Protein AF-A0A8H9QYC7-F1 (afdb_monomer_lite)

pLDDT: mean 87.76, std 8.87, range [52.12, 95.0]

Foldseek 3Di:
DDKDQDPVVVCVVLVCVPPPVQVCQVVVVVVVVCVVPNAAADPDFPDWDWGDGPQWIWTKGWHWDDDPNDITIMIDTDPDTPDRDD

Structure (mmCIF, N/CA/C/O backbone):
data_AF-A0A8H9QYC7-F1
#
_entry.id   AF-A0A8H9QYC7-F1
#
loop_
_atom_site.group_PDB
_atom_site.id
_atom_site.type_symbol
_atom_site.label_atom_id
_atom_site.label_alt_id
_atom_site.label_comp_id
_atom_site.label_asym_id
_atom_site.label_entity_id
_atom_site.label_seq_id
_atom_site.pdbx_PDB_ins_code
_atom_site.Cartn_x
_atom_site.Cartn_y
_atom_site.Cartn_z
_atom_site.occupancy
_atom_site.B_iso_or_equiv
_atom_site.auth_seq_id
_atom_site.auth_comp_id
_atom_site.auth_asym_id
_atom_site.auth_atom_id
_atom_site.pdbx_PDB_model_num
ATOM 1 N N . MET A 1 1 ? -3.348 12.297 -6.235 1.00 89.00 1 MET A N 1
ATOM 2 C CA . MET A 1 1 ? -2.794 11.130 -5.498 1.00 89.00 1 MET A CA 1
ATOM 3 C C . MET A 1 1 ? -1.598 11.581 -4.686 1.00 89.00 1 MET A C 1
ATOM 5 O O . MET A 1 1 ? -0.751 12.297 -5.208 1.00 89.00 1 MET A O 1
ATOM 9 N N . ILE A 1 2 ? -1.537 11.166 -3.426 1.00 92.94 2 ILE A N 1
ATOM 10 C CA . ILE A 1 2 ? -0.451 11.460 -2.492 1.00 92.94 2 ILE A CA 1
ATOM 11 C C . ILE A 1 2 ? 0.546 10.305 -2.548 1.00 92.94 2 ILE A C 1
ATOM 13 O O . ILE A 1 2 ? 0.138 9.149 -2.466 1.00 92.94 2 ILE A O 1
ATOM 17 N N . LYS A 1 3 ? 1.836 10.623 -2.685 1.00 94.94 3 LYS A N 1
ATOM 18 C CA . LYS A 1 3 ? 2.936 9.656 -2.718 1.00 94.94 3 LYS A CA 1
ATOM 19 C C . LYS A 1 3 ? 3.682 9.646 -1.383 1.00 94.94 3 LYS A C 1
ATOM 21 O O . LYS A 1 3 ? 4.038 10.707 -0.877 1.00 94.94 3 LYS A O 1
ATOM 26 N N . PHE A 1 4 ? 4.002 8.459 -0.881 1.00 94.75 4 PHE A N 1
ATOM 27 C CA . PHE A 1 4 ? 4.872 8.240 0.271 1.00 94.75 4 PHE A CA 1
ATOM 28 C C . PHE A 1 4 ? 6.033 7.331 -0.130 1.00 94.75 4 PHE A C 1
ATOM 30 O O . PHE A 1 4 ? 5.821 6.206 -0.572 1.00 94.75 4 PHE A O 1
ATOM 37 N N . GLU A 1 5 ? 7.265 7.806 0.034 1.00 91.31 5 GLU A N 1
ATOM 38 C CA . GLU A 1 5 ? 8.478 7.046 -0.324 1.00 91.31 5 GLU A CA 1
ATOM 39 C C . GLU A 1 5 ? 8.936 6.112 0.804 1.00 91.31 5 GLU A C 1
ATOM 41 O O . GLU A 1 5 ? 9.826 5.287 0.624 1.00 91.31 5 GLU A O 1
ATOM 46 N N . CYS A 1 6 ? 8.321 6.216 1.985 1.00 88.88 6 CYS A N 1
ATOM 47 C CA . CYS A 1 6 ? 8.589 5.318 3.093 1.00 88.88 6 CYS A CA 1
ATOM 48 C C . CYS A 1 6 ? 7.320 4.976 3.882 1.00 88.88 6 CYS A C 1
ATOM 50 O O . CYS A 1 6 ? 6.373 5.762 3.984 1.00 88.88 6 CYS A O 1
ATOM 52 N N . LYS A 1 7 ? 7.334 3.797 4.514 1.00 91.56 7 LYS A N 1
ATOM 53 C CA . LYS A 1 7 ? 6.211 3.293 5.317 1.00 91.56 7 LYS A CA 1
ATOM 54 C C . LYS A 1 7 ? 5.877 4.176 6.524 1.00 91.56 7 LYS A C 1
ATOM 56 O O . LYS A 1 7 ? 4.732 4.222 6.956 1.00 91.56 7 LYS A O 1
ATOM 61 N N . ASN A 1 8 ? 6.865 4.880 7.079 1.00 91.88 8 ASN A N 1
ATOM 62 C CA . ASN A 1 8 ? 6.666 5.697 8.276 1.00 91.88 8 ASN A CA 1
ATOM 63 C C . ASN A 1 8 ? 5.811 6.935 7.986 1.00 91.88 8 ASN A C 1
ATOM 65 O O . ASN A 1 8 ? 4.991 7.309 8.822 1.00 91.88 8 ASN A O 1
ATOM 69 N N . ASP A 1 9 ? 5.974 7.549 6.815 1.00 93.56 9 ASP A N 1
ATOM 70 C CA . ASP A 1 9 ? 5.177 8.716 6.428 1.00 93.56 9 ASP A CA 1
ATOM 71 C C . ASP A 1 9 ? 3.739 8.316 6.103 1.00 93.56 9 ASP A C 1
ATOM 73 O O . ASP A 1 9 ? 2.804 8.995 6.525 1.00 93.56 9 ASP A O 1
ATOM 77 N N . LEU A 1 10 ? 3.561 7.151 5.474 1.00 93.56 10 LEU A N 1
ATOM 78 C CA . LEU A 1 10 ? 2.253 6.536 5.272 1.00 93.56 10 LEU A CA 1
ATOM 79 C C . LEU A 1 10 ? 1.522 6.295 6.606 1.00 93.56 10 LEU A C 1
ATOM 81 O O . LEU A 1 10 ? 0.384 6.720 6.788 1.00 93.56 10 LEU A O 1
ATOM 85 N N . ILE A 1 11 ? 2.191 5.650 7.567 1.00 93.75 11 ILE A N 1
ATOM 86 C CA . ILE A 1 11 ? 1.638 5.358 8.900 1.00 93.75 11 ILE A CA 1
ATOM 87 C C . ILE A 1 11 ? 1.219 6.643 9.627 1.00 93.75 11 ILE A C 1
ATOM 89 O O . ILE A 1 11 ? 0.163 6.680 10.263 1.0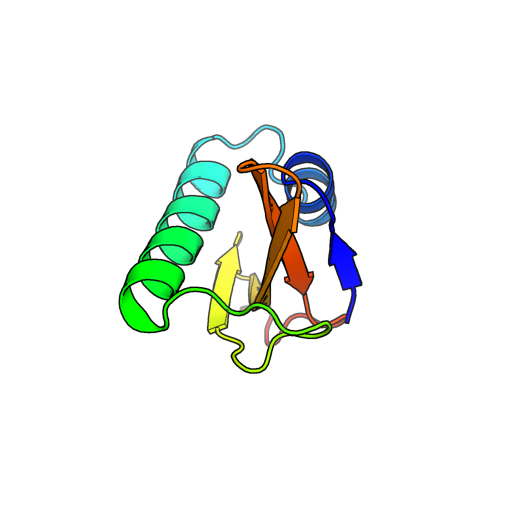0 93.75 11 ILE A O 1
ATOM 93 N N . LYS A 1 12 ? 2.042 7.698 9.544 1.00 92.94 12 LYS A N 1
ATOM 94 C CA . LYS A 1 12 ? 1.725 9.010 10.127 1.00 92.94 12 LYS A CA 1
ATOM 95 C C . LYS A 1 12 ? 0.513 9.642 9.452 1.00 92.94 12 LYS A C 1
ATOM 97 O O . LYS A 1 12 ? -0.351 10.158 10.153 1.00 92.94 12 LYS A O 1
ATOM 102 N N . TYR A 1 13 ? 0.433 9.581 8.124 1.00 91.25 13 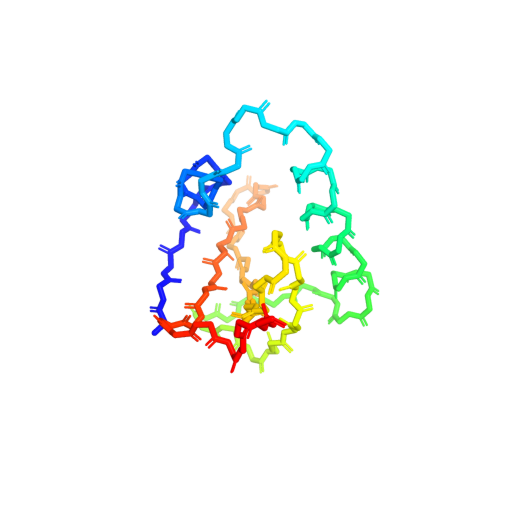TYR A N 1
ATOM 103 C CA . TYR A 1 13 ? -0.694 10.122 7.366 1.00 91.25 13 TYR A CA 1
ATOM 104 C C . TYR A 1 13 ? -2.021 9.451 7.747 1.00 91.25 13 TYR A C 1
ATOM 106 O O . TYR A 1 13 ? -3.020 10.129 7.969 1.00 91.25 13 TYR A O 1
ATOM 114 N N . LEU A 1 14 ? -2.011 8.127 7.909 1.00 90.44 14 LEU A N 1
ATOM 115 C CA . LEU A 1 14 ? -3.178 7.341 8.324 1.00 90.44 14 LEU A CA 1
ATOM 116 C C . LEU A 1 14 ? -3.487 7.461 9.827 1.00 90.44 14 LEU A C 1
ATOM 118 O O . LEU A 1 14 ? -4.504 6.948 10.295 1.00 90.44 14 LEU A O 1
ATOM 122 N N . ASN A 1 15 ? -2.625 8.141 10.590 1.00 91.69 15 ASN A N 1
ATOM 123 C CA . ASN A 1 15 ? -2.734 8.308 12.036 1.00 91.69 15 ASN A CA 1
ATOM 124 C C . ASN A 1 15 ? -2.812 6.960 12.790 1.00 91.69 15 ASN A C 1
ATOM 126 O O . ASN A 1 15 ? -3.627 6.808 13.700 1.00 91.69 15 ASN A O 1
ATOM 130 N N . ILE A 1 16 ? -2.008 5.965 12.388 1.00 91.25 16 ILE A N 1
ATOM 131 C CA . ILE A 1 16 ? -1.976 4.603 12.981 1.00 91.25 16 ILE A CA 1
ATOM 132 C C . ILE A 1 16 ? -0.642 4.279 13.675 1.00 91.25 16 ILE A C 1
ATOM 134 O O . ILE A 1 16 ? -0.305 3.130 13.945 1.00 91.25 16 ILE A O 1
ATOM 138 N N . ASN A 1 17 ? 0.166 5.296 13.968 1.00 91.31 17 ASN A N 1
ATOM 139 C CA . ASN A 1 17 ? 1.517 5.164 14.519 1.00 91.31 17 ASN A CA 1
ATOM 140 C C . ASN A 1 17 ? 1.597 4.448 15.876 1.00 91.31 17 ASN A C 1
ATOM 142 O O . ASN A 1 17 ? 2.636 3.855 16.156 1.00 91.31 17 ASN A O 1
ATOM 146 N N . GLU A 1 18 ? 0.540 4.462 16.686 1.00 90.31 18 GLU A N 1
ATOM 147 C CA . GLU A 1 18 ? 0.505 3.796 18.001 1.00 90.31 18 GLU A CA 1
ATOM 148 C C . GLU A 1 18 ? -0.311 2.495 18.009 1.00 90.31 18 GLU A C 1
ATOM 150 O O . GLU A 1 18 ? -0.323 1.789 19.014 1.00 90.31 18 GLU A O 1
ATOM 155 N N . ASN A 1 19 ? -0.974 2.149 16.901 1.00 91.25 19 ASN A N 1
ATOM 156 C CA . ASN A 1 19 ? -1.832 0.973 16.817 1.00 91.25 19 ASN A CA 1
ATOM 157 C C . ASN A 1 19 ? -1.168 -0.120 15.965 1.00 91.25 19 ASN A C 1
ATOM 159 O O . ASN A 1 19 ? -1.217 -0.098 14.736 1.00 91.25 19 ASN A O 1
ATOM 163 N N . GLU A 1 20 ? -0.526 -1.080 16.630 1.00 92.19 20 GLU A N 1
ATOM 164 C CA . GLU A 1 20 ? 0.146 -2.203 15.960 1.00 92.19 20 GLU A CA 1
ATOM 165 C C . GLU A 1 20 ? -0.824 -3.109 15.190 1.00 92.19 20 GLU A C 1
ATOM 167 O O . GLU A 1 20 ? -0.458 -3.643 14.147 1.00 92.19 20 GLU A O 1
ATOM 172 N N . GLU A 1 21 ? -2.068 -3.254 15.650 1.00 91.12 21 GLU A N 1
ATOM 173 C CA . GLU A 1 21 ? -3.081 -4.045 14.947 1.00 91.12 21 GLU A CA 1
ATOM 174 C C . GLU A 1 21 ? -3.418 -3.414 13.589 1.00 91.12 21 GLU A C 1
ATOM 176 O O . GLU A 1 21 ? -3.373 -4.091 12.565 1.00 91.12 21 GLU A O 1
ATOM 181 N N . GLU A 1 22 ? -3.637 -2.099 13.553 1.00 90.44 22 GLU A N 1
ATOM 182 C CA . GLU A 1 22 ? -3.903 -1.361 12.310 1.00 90.44 22 GLU A CA 1
ATOM 183 C C . GLU A 1 22 ? -2.718 -1.399 11.341 1.00 90.44 22 GLU A C 1
ATOM 185 O O . GLU A 1 22 ? -2.913 -1.549 10.134 1.00 90.44 22 GLU A O 1
ATOM 190 N N . LYS A 1 23 ? -1.483 -1.304 11.851 1.00 93.50 23 LYS A N 1
ATOM 191 C CA . LYS A 1 23 ? -0.283 -1.466 11.017 1.00 93.50 23 LYS A CA 1
ATOM 192 C C . LYS A 1 23 ? -0.224 -2.862 10.409 1.00 93.50 23 LYS A C 1
ATOM 194 O O . LYS A 1 23 ? 0.038 -2.990 9.216 1.00 93.50 23 LYS A O 1
ATOM 199 N N . ASN A 1 24 ? -0.471 -3.896 11.211 1.00 92.25 24 ASN A N 1
ATOM 200 C CA . ASN A 1 24 ? -0.450 -5.277 10.741 1.00 92.25 24 ASN A CA 1
ATOM 201 C C . ASN A 1 24 ? -1.524 -5.520 9.679 1.00 92.25 24 ASN A C 1
ATOM 203 O O . ASN A 1 24 ? -1.224 -6.126 8.655 1.00 92.25 24 ASN A O 1
ATOM 207 N N . ILE A 1 25 ? -2.736 -4.992 9.875 1.00 90.94 25 ILE A N 1
ATOM 208 C CA . ILE A 1 25 ? -3.816 -5.058 8.883 1.00 90.94 25 ILE A CA 1
ATOM 209 C C . ILE A 1 25 ? -3.387 -4.380 7.577 1.00 90.94 25 ILE A C 1
ATOM 211 O O . ILE A 1 25 ? -3.462 -5.003 6.519 1.00 90.94 25 ILE A O 1
ATOM 215 N N . LEU A 1 26 ? -2.870 -3.147 7.647 1.00 92.62 26 LEU A N 1
ATOM 216 C CA . LEU A 1 26 ? -2.409 -2.397 6.476 1.00 92.62 26 LEU A CA 1
ATOM 217 C C . LEU A 1 26 ? -1.358 -3.177 5.676 1.00 92.62 26 LEU A C 1
ATOM 219 O O . LEU A 1 26 ? -1.506 -3.360 4.469 1.00 92.62 26 LEU A O 1
ATOM 223 N N . PHE A 1 27 ? -0.295 -3.647 6.334 1.00 92.56 27 PHE A N 1
ATOM 224 C CA . PHE A 1 27 ? 0.789 -4.332 5.629 1.00 92.56 27 PHE A CA 1
ATOM 225 C C . PHE A 1 27 ? 0.413 -5.746 5.184 1.00 92.56 27 PHE A C 1
ATOM 227 O O . PHE A 1 27 ? 0.924 -6.198 4.163 1.00 92.56 27 PHE A O 1
ATOM 234 N N . SER A 1 28 ? -0.506 -6.420 5.881 1.00 92.56 28 SER A N 1
ATOM 235 C CA . SER A 1 28 ? -1.047 -7.705 5.430 1.00 92.56 28 SER A CA 1
ATOM 236 C C . SER A 1 28 ? -1.851 -7.550 4.141 1.00 92.56 28 SER A C 1
ATOM 238 O O . SER A 1 28 ? -1.664 -8.336 3.219 1.00 92.56 28 SER A O 1
ATOM 240 N N . GLN A 1 29 ? -2.709 -6.528 4.052 1.00 90.94 29 GLN A N 1
ATOM 241 C CA . GLN A 1 29 ? -3.484 -6.256 2.837 1.00 90.94 29 GLN A CA 1
ATOM 242 C C . GLN A 1 29 ? -2.581 -5.811 1.683 1.00 90.94 29 GLN A C 1
ATOM 244 O O . GLN A 1 29 ? -2.752 -6.263 0.557 1.00 90.94 29 GLN A O 1
ATOM 249 N N . ILE A 1 30 ? -1.570 -4.981 1.962 1.00 91.69 30 ILE A N 1
ATOM 250 C CA . ILE A 1 30 ? -0.539 -4.623 0.977 1.00 91.69 30 ILE A CA 1
ATOM 251 C C . ILE A 1 30 ? 0.152 -5.883 0.441 1.00 91.69 30 ILE A C 1
ATOM 253 O O . ILE A 1 30 ? 0.275 -6.027 -0.770 1.00 91.69 30 ILE A O 1
ATOM 257 N N . GLN A 1 31 ? 0.572 -6.805 1.315 1.00 92.00 31 GLN A N 1
ATOM 258 C CA . GLN A 1 31 ? 1.246 -8.035 0.894 1.00 92.00 31 GLN A CA 1
ATOM 259 C C . GLN A 1 31 ? 0.345 -8.926 0.035 1.00 9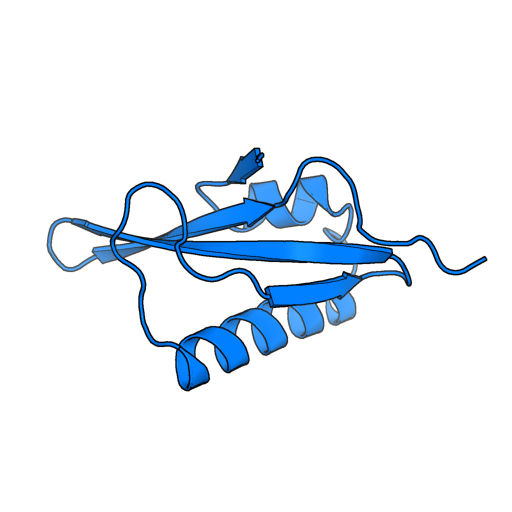2.00 31 GLN A C 1
ATOM 261 O O . GLN A 1 31 ? 0.782 -9.396 -1.010 1.00 92.00 31 GLN A O 1
ATOM 266 N N . GLU A 1 32 ? -0.919 -9.101 0.421 1.00 91.94 32 GLU A N 1
ATOM 267 C CA . GLU A 1 32 ? -1.891 -9.864 -0.368 1.00 91.94 32 GLU A CA 1
ATOM 268 C C . GLU A 1 32 ? -2.034 -9.300 -1.790 1.00 91.94 32 GLU A C 1
ATOM 270 O O . GLU A 1 32 ? -2.071 -10.045 -2.767 1.00 91.94 32 GLU A O 1
ATOM 275 N N . GLN A 1 33 ? -2.042 -7.975 -1.934 1.00 87.88 33 GLN A N 1
ATOM 276 C CA . GLN A 1 33 ? -2.158 -7.329 -3.242 1.00 87.88 33 GLN A CA 1
ATOM 277 C C . GLN A 1 33 ? -0.898 -7.471 -4.092 1.00 87.88 33 GLN A C 1
ATOM 279 O O . GLN A 1 33 ? -1.007 -7.574 -5.315 1.00 87.88 33 GLN A O 1
ATOM 284 N N . ILE A 1 34 ? 0.278 -7.524 -3.464 1.00 89.25 34 ILE A N 1
ATOM 285 C CA . ILE A 1 34 ? 1.543 -7.845 -4.137 1.00 89.25 34 ILE A CA 1
ATOM 286 C C . ILE A 1 34 ? 1.522 -9.288 -4.635 1.00 89.25 34 ILE A C 1
ATOM 288 O O . ILE A 1 34 ? 1.918 -9.550 -5.768 1.00 89.25 34 ILE A O 1
ATOM 292 N N . ASP A 1 35 ? 1.033 -10.217 -3.818 1.00 90.75 35 ASP A N 1
ATOM 293 C CA . ASP A 1 35 ? 0.968 -11.632 -4.182 1.00 90.75 35 ASP A CA 1
ATOM 294 C C . ASP A 1 35 ? -0.029 -11.877 -5.331 1.00 90.75 35 ASP A C 1
ATOM 296 O O . ASP A 1 35 ? 0.197 -12.746 -6.175 1.00 90.75 35 ASP A O 1
ATOM 300 N N . LEU A 1 36 ? -1.109 -11.088 -5.399 1.00 89.62 36 LEU A N 1
ATOM 301 C CA . LEU A 1 36 ? -2.134 -11.174 -6.444 1.00 89.62 36 LEU A CA 1
ATOM 302 C C . LEU A 1 36 ? -1.740 -10.479 -7.756 1.00 89.62 36 LEU A C 1
ATOM 304 O O . LEU A 1 36 ? -1.958 -11.041 -8.830 1.00 89.62 36 LEU A O 1
ATOM 308 N N . ASN A 1 37 ? -1.200 -9.260 -7.684 1.00 87.44 37 ASN A N 1
ATOM 309 C CA . ASN A 1 37 ? -0.973 -8.406 -8.859 1.00 87.44 37 ASN A CA 1
ATOM 310 C C . ASN A 1 37 ? 0.503 -8.316 -9.279 1.00 87.44 37 ASN A C 1
ATOM 312 O O . ASN A 1 37 ? 0.805 -7.844 -10.375 1.00 87.44 37 ASN A O 1
ATOM 316 N N . GLY A 1 38 ? 1.427 -8.780 -8.437 1.00 89.06 38 GLY A N 1
ATOM 317 C CA . GLY A 1 38 ? 2.864 -8.654 -8.648 1.00 89.06 38 GLY A CA 1
ATOM 318 C C . GLY A 1 38 ? 3.408 -7.254 -8.343 1.00 89.06 38 GLY A C 1
ATOM 319 O O . GLY A 1 38 ? 2.761 -6.418 -7.714 1.00 89.06 38 GLY A O 1
ATOM 320 N N . LEU A 1 39 ? 4.647 -7.014 -8.780 1.00 91.00 39 LEU A N 1
ATOM 321 C CA . LEU A 1 39 ? 5.350 -5.743 -8.593 1.00 91.00 39 LEU A CA 1
ATOM 322 C C . LEU A 1 39 ? 5.086 -4.797 -9.772 1.00 91.00 39 LEU A C 1
ATOM 324 O O . LEU A 1 39 ? 5.286 -5.170 -10.928 1.00 91.00 39 LEU A O 1
ATOM 328 N N . ASP A 1 40 ? 4.714 -3.554 -9.471 1.00 91.94 40 ASP A N 1
ATOM 329 C CA . ASP A 1 40 ? 4.510 -2.487 -10.455 1.00 91.94 40 ASP A CA 1
ATOM 330 C C . ASP A 1 40 ? 5.709 -1.520 -10.475 1.00 91.94 40 ASP A C 1
ATOM 332 O O . ASP A 1 40 ? 5.942 -0.791 -9.516 1.00 91.94 40 ASP A O 1
ATOM 336 N N . PHE A 1 41 ? 6.480 -1.490 -11.564 1.00 92.19 41 PHE A N 1
ATOM 337 C CA . PHE A 1 41 ? 7.667 -0.627 -11.709 1.00 92.19 41 PHE A CA 1
ATOM 338 C C . PHE A 1 41 ? 7.392 0.702 -12.432 1.00 92.19 41 PHE A C 1
ATOM 340 O O . PHE A 1 41 ? 8.323 1.375 -12.882 1.00 92.19 41 PHE A O 1
ATOM 347 N N . THR A 1 42 ? 6.126 1.078 -12.602 1.00 93.25 42 THR A N 1
ATOM 348 C CA . THR A 1 42 ? 5.761 2.358 -13.219 1.00 93.25 42 THR A CA 1
ATOM 349 C C . THR A 1 42 ? 5.962 3.551 -12.282 1.00 93.25 42 THR A C 1
ATOM 351 O O . THR A 1 42 ? 6.145 3.419 -11.071 1.00 93.25 42 THR A O 1
ATOM 354 N N . GLU A 1 43 ? 5.939 4.764 -12.844 1.00 90.44 43 GLU A N 1
ATOM 355 C CA . GLU A 1 43 ? 6.054 5.993 -12.049 1.00 90.44 43 GLU A CA 1
ATOM 356 C C . GLU A 1 43 ? 4.812 6.266 -11.189 1.00 90.44 43 GLU A C 1
ATOM 358 O O . GLU A 1 43 ? 4.943 6.855 -10.119 1.00 90.44 43 GLU A O 1
ATOM 363 N N . ILE A 1 44 ? 3.630 5.839 -11.647 1.00 91.69 44 ILE A N 1
ATOM 364 C CA . ILE A 1 44 ? 2.321 5.996 -10.998 1.00 91.69 44 ILE A CA 1
ATOM 365 C C . ILE A 1 44 ? 1.606 4.647 -11.114 1.00 91.69 44 ILE A C 1
ATOM 367 O O . ILE A 1 44 ? 1.565 4.123 -12.225 1.00 91.69 44 ILE A O 1
ATOM 371 N N . PRO A 1 45 ? 1.021 4.111 -10.029 1.00 93.25 45 PRO A N 1
ATOM 372 C CA . PRO A 1 45 ? 0.494 2.752 -10.012 1.00 93.25 45 PRO A CA 1
ATOM 373 C C . PRO A 1 45 ? -0.613 2.556 -11.050 1.00 93.25 45 PRO 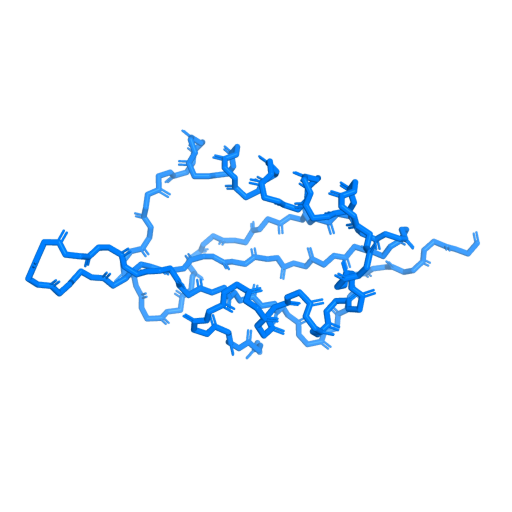A C 1
ATOM 375 O O . PRO A 1 45 ? -1.544 3.359 -11.141 1.00 93.25 45 PRO A O 1
ATOM 378 N N . ILE A 1 46 ? -0.527 1.457 -11.799 1.00 89.38 46 ILE A N 1
ATOM 379 C CA . ILE A 1 46 ? -1.553 1.043 -12.766 1.00 89.38 46 ILE A CA 1
ATOM 380 C C . ILE A 1 46 ? -2.754 0.429 -12.036 1.00 89.38 46 ILE A C 1
ATOM 382 O O . ILE A 1 46 ? -3.898 0.571 -12.474 1.00 89.38 46 ILE A O 1
ATOM 386 N N . HIS A 1 47 ? -2.490 -0.251 -10.919 1.00 88.25 47 HIS A N 1
ATOM 387 C CA . HIS A 1 47 ? -3.497 -0.939 -10.124 1.00 88.25 47 HIS A CA 1
ATOM 388 C C . HIS A 1 47 ? -3.696 -0.253 -8.779 1.00 88.25 47 HIS A C 1
ATOM 390 O O . HIS A 1 47 ? -2.743 0.002 -8.040 1.00 88.25 47 HIS A O 1
ATOM 396 N N . LEU A 1 48 ? -4.966 0.009 -8.475 1.00 91.19 48 LEU A N 1
ATOM 397 C CA . LEU A 1 48 ? -5.406 0.462 -7.167 1.00 91.19 48 LEU A CA 1
ATOM 398 C C . LEU A 1 48 ? -6.211 -0.641 -6.483 1.00 91.19 48 LEU A C 1
ATOM 400 O O . LEU A 1 48 ? -6.897 -1.421 -7.145 1.00 91.19 48 LEU A O 1
ATOM 404 N N . PHE A 1 49 ? -6.143 -0.673 -5.161 1.00 91.06 49 PHE A N 1
ATOM 405 C CA . PHE A 1 49 ? -6.900 -1.581 -4.314 1.00 91.06 49 PHE A CA 1
ATOM 406 C C . PHE A 1 49 ? -7.456 -0.843 -3.101 1.00 91.06 49 PHE A C 1
ATOM 408 O O . PHE A 1 49 ? -6.889 0.147 -2.640 1.00 91.06 49 PHE A O 1
ATOM 415 N N . GLU A 1 50 ? -8.580 -1.322 -2.583 1.00 90.62 50 GLU A N 1
ATOM 416 C CA . GLU A 1 50 ? -9.236 -0.717 -1.430 1.00 90.62 50 GLU A CA 1
ATOM 417 C C . GLU A 1 50 ? -8.657 -1.287 -0.129 1.00 90.62 50 GLU A C 1
ATOM 419 O O . GLU A 1 50 ? -8.540 -2.501 0.027 1.00 90.62 50 GLU A O 1
ATOM 424 N N . ILE A 1 51 ? -8.324 -0.409 0.819 1.00 88.19 51 ILE A N 1
ATOM 425 C CA . ILE A 1 51 ? -7.946 -0.777 2.189 1.00 88.19 51 ILE A CA 1
ATOM 426 C C . ILE A 1 51 ? -8.877 -0.059 3.161 1.00 88.19 51 ILE A C 1
ATOM 428 O O . ILE A 1 51 ? -9.101 1.149 3.047 1.00 88.19 51 ILE A O 1
ATOM 432 N N . GLU A 1 52 ? -9.397 -0.797 4.138 1.00 87.62 52 GLU A N 1
ATOM 433 C CA . GLU A 1 52 ? -10.154 -0.242 5.257 1.00 87.62 52 GLU A CA 1
ATOM 434 C C . GLU A 1 52 ? -9.255 -0.038 6.479 1.00 87.62 52 GLU A C 1
ATOM 436 O O . GLU A 1 52 ? -8.633 -0.976 6.978 1.00 87.62 52 GLU A O 1
ATOM 441 N N . ILE A 1 53 ? -9.229 1.188 7.003 1.00 85.06 53 ILE A N 1
ATOM 442 C CA . ILE A 1 53 ? -8.551 1.530 8.256 1.00 85.06 53 ILE A CA 1
ATOM 443 C C . ILE A 1 53 ? -9.485 2.415 9.067 1.00 85.06 53 ILE A C 1
ATOM 445 O O . ILE A 1 53 ? -9.930 3.455 8.585 1.00 85.06 53 ILE A O 1
ATOM 449 N N . LYS A 1 54 ? -9.786 2.026 10.312 1.00 82.19 54 LYS A N 1
ATOM 450 C CA . LYS A 1 54 ? -10.691 2.776 11.208 1.00 82.19 54 LYS A CA 1
ATOM 451 C C . LYS A 1 54 ? -12.083 3.039 10.607 1.00 82.19 54 LYS A C 1
ATOM 453 O O . LYS A 1 54 ? -12.658 4.103 10.836 1.00 82.19 54 LYS A O 1
ATOM 458 N N . GLY A 1 55 ? -12.617 2.112 9.807 1.00 83.50 55 GLY A N 1
ATOM 459 C CA . GLY A 1 55 ? -13.900 2.303 9.114 1.00 83.50 55 GLY A CA 1
ATOM 460 C C . GLY A 1 55 ? -13.861 3.348 7.989 1.00 83.50 55 GLY A C 1
ATOM 461 O O . GLY A 1 55 ? -14.907 3.844 7.558 1.00 83.50 55 GLY A O 1
ATOM 462 N N . ILE A 1 56 ? -12.660 3.724 7.538 1.00 85.62 56 ILE A N 1
ATOM 463 C CA . ILE A 1 56 ? -12.425 4.613 6.402 1.00 85.62 56 ILE A CA 1
ATOM 464 C C . ILE A 1 56 ? -11.794 3.789 5.282 1.00 85.62 56 ILE A C 1
ATOM 466 O O . ILE A 1 56 ? -10.756 3.158 5.483 1.00 85.62 56 ILE A O 1
ATOM 470 N N . TYR A 1 57 ? -12.413 3.822 4.104 1.00 88.69 57 TYR A N 1
ATOM 471 C CA . TYR A 1 57 ? -11.885 3.169 2.907 1.00 88.69 57 TYR A CA 1
ATOM 472 C C . TYR A 1 57 ? -10.968 4.110 2.132 1.00 88.69 57 TYR A C 1
ATOM 474 O O . TYR A 1 57 ? -11.333 5.256 1.857 1.00 88.69 57 TYR A O 1
ATOM 482 N N . PHE A 1 58 ? -9.810 3.607 1.729 1.00 89.44 58 PHE A N 1
ATOM 483 C CA . PHE A 1 58 ? -8.814 4.320 0.937 1.00 89.44 58 PHE A CA 1
ATOM 484 C C . PHE A 1 58 ? -8.493 3.530 -0.331 1.00 89.44 58 PHE A C 1
ATOM 486 O O . PHE A 1 58 ? -8.328 2.314 -0.262 1.00 89.44 58 PHE A O 1
ATOM 493 N N . ASN A 1 59 ? -8.336 4.225 -1.458 1.00 91.88 59 ASN A N 1
ATOM 494 C CA . ASN A 1 59 ? -7.740 3.648 -2.661 1.00 91.88 59 ASN A CA 1
ATOM 495 C C . ASN A 1 59 ? -6.221 3.747 -2.559 1.00 91.88 59 ASN A C 1
ATOM 497 O O . ASN A 1 59 ? -5.662 4.848 -2.541 1.00 91.88 59 ASN A O 1
ATOM 501 N N . PHE A 1 60 ? -5.580 2.589 -2.489 1.00 93.38 60 PHE A N 1
ATOM 502 C CA . PHE A 1 60 ? -4.145 2.414 -2.379 1.00 93.38 60 PHE A CA 1
ATOM 503 C C . PHE A 1 60 ? -3.537 1.952 -3.692 1.00 93.38 60 PHE A C 1
ATOM 505 O O . PHE A 1 60 ? -4.109 1.125 -4.386 1.00 93.38 60 PHE A O 1
ATOM 512 N N . GLY A 1 61 ? -2.339 2.436 -3.993 1.00 93.88 61 GLY A N 1
ATOM 513 C CA . GLY A 1 61 ? -1.493 1.905 -5.053 1.00 93.88 61 GLY A CA 1
ATOM 514 C C . GLY A 1 61 ? -0.063 1.723 -4.565 1.00 93.88 61 GLY A C 1
ATOM 515 O O . GLY A 1 61 ? 0.369 2.358 -3.598 1.00 93.88 61 GLY A O 1
ATOM 516 N N . LEU A 1 62 ? 0.683 0.853 -5.236 1.00 94.06 62 LEU A N 1
ATOM 517 C CA . LEU A 1 62 ? 2.077 0.555 -4.919 1.00 94.06 62 LEU A CA 1
ATOM 518 C C . LEU A 1 62 ? 2.898 0.670 -6.194 1.00 94.06 62 LEU A C 1
ATOM 520 O O . LEU A 1 62 ? 2.496 0.135 -7.221 1.00 94.06 62 LEU A O 1
ATOM 524 N N . THR A 1 63 ? 4.047 1.336 -6.120 1.00 94.44 63 THR A N 1
ATOM 525 C CA . THR A 1 63 ? 5.057 1.250 -7.180 1.00 94.44 63 THR A CA 1
ATOM 526 C C . THR A 1 63 ? 6.426 0.963 -6.603 1.00 94.44 63 THR A C 1
ATOM 528 O O . THR A 1 63 ? 6.740 1.353 -5.481 1.00 94.44 63 THR A O 1
ATOM 531 N N . TYR A 1 64 ? 7.268 0.303 -7.381 1.00 91.88 64 TYR A N 1
ATOM 532 C CA . TYR A 1 64 ? 8.569 -0.178 -6.960 1.00 91.88 64 TYR A CA 1
ATOM 533 C C . TYR A 1 64 ? 9.674 0.513 -7.736 1.00 91.88 64 TYR A C 1
ATOM 535 O O . TYR A 1 64 ? 9.575 0.739 -8.942 1.00 91.88 64 TYR A O 1
ATOM 543 N N . LYS A 1 65 ? 10.764 0.817 -7.038 1.00 89.19 65 LYS A N 1
ATOM 544 C CA . LYS A 1 65 ? 12.020 1.238 -7.651 1.00 89.19 65 LYS A CA 1
ATOM 545 C C . LYS A 1 65 ? 13.098 0.233 -7.293 1.00 89.19 65 LYS A C 1
ATOM 547 O O . LYS A 1 65 ? 13.171 -0.217 -6.156 1.00 89.19 65 LYS A O 1
ATOM 552 N N . SER A 1 66 ? 13.921 -0.116 -8.271 1.00 84.25 66 SER A N 1
ATOM 553 C CA . SER A 1 66 ? 15.078 -0.982 -8.072 1.00 84.25 66 SER A CA 1
ATOM 554 C C . SER A 1 66 ? 16.343 -0.159 -8.282 1.00 84.25 66 SER A C 1
ATOM 556 O O . SER A 1 66 ? 16.552 0.360 -9.378 1.00 84.25 66 SER A O 1
ATOM 558 N N . TYR A 1 67 ? 17.188 -0.071 -7.258 1.00 78.31 67 TYR A N 1
ATOM 559 C CA . TYR A 1 67 ? 18.514 0.546 -7.320 1.00 78.31 67 TYR A CA 1
ATOM 560 C C . TYR A 1 67 ? 19.530 -0.429 -6.741 1.00 78.31 67 TYR A C 1
ATOM 562 O O . TYR A 1 67 ? 19.386 -0.806 -5.585 1.00 78.31 67 TYR A O 1
ATOM 570 N N . ASP A 1 68 ? 20.531 -0.842 -7.523 1.00 75.75 68 ASP A N 1
ATOM 571 C CA . ASP A 1 68 ? 21.652 -1.669 -7.046 1.00 75.75 68 ASP A CA 1
ATOM 572 C C . ASP A 1 68 ? 21.222 -2.825 -6.114 1.00 75.75 68 ASP A C 1
ATOM 574 O O . ASP A 1 68 ? 21.711 -2.959 -4.997 1.00 75.75 68 ASP A O 1
ATOM 578 N N . GLU A 1 69 ? 20.261 -3.642 -6.571 1.00 77.00 69 GLU A N 1
ATOM 579 C CA . GLU A 1 69 ? 19.686 -4.800 -5.848 1.00 77.00 69 GLU A CA 1
ATOM 580 C C . GLU A 1 69 ? 18.770 -4.469 -4.650 1.00 77.00 69 GLU A C 1
ATOM 582 O O . GLU A 1 69 ? 18.184 -5.372 -4.050 1.00 77.00 69 GLU A O 1
ATOM 587 N N . ILE A 1 70 ? 18.567 -3.189 -4.330 1.00 82.25 70 ILE A N 1
ATOM 588 C CA . ILE A 1 70 ? 17.605 -2.728 -3.325 1.00 82.25 70 ILE A CA 1
ATOM 589 C C . ILE A 1 70 ? 16.262 -2.438 -3.999 1.00 82.25 70 ILE A C 1
ATOM 591 O O . ILE A 1 70 ? 16.169 -1.616 -4.914 1.00 82.25 70 ILE A O 1
ATOM 595 N N . LEU A 1 71 ? 15.210 -3.100 -3.512 1.00 85.06 71 LEU A N 1
ATOM 596 C CA . LEU A 1 71 ? 13.827 -2.848 -3.907 1.00 85.06 71 LEU A CA 1
ATOM 597 C C . LEU A 1 71 ? 13.175 -1.864 -2.924 1.00 85.06 71 LEU A C 1
ATOM 599 O O . LEU A 1 71 ? 12.931 -2.198 -1.764 1.00 85.06 71 LEU A O 1
ATOM 603 N N . GLU A 1 72 ? 12.869 -0.661 -3.394 1.00 88.31 72 GLU A N 1
ATOM 604 C CA . GLU A 1 72 ? 12.136 0.361 -2.647 1.00 88.31 72 GLU A CA 1
ATOM 605 C C . GLU 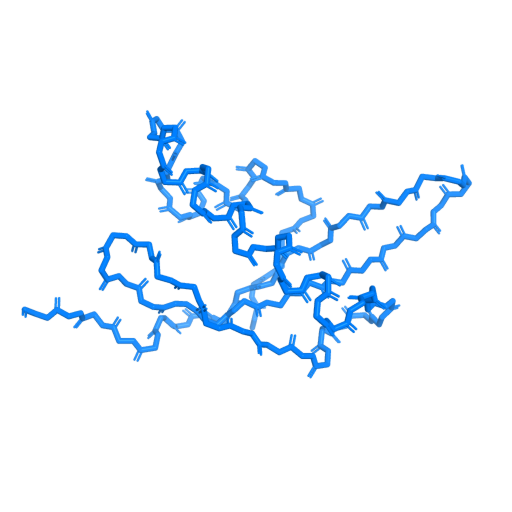A 1 72 ? 10.661 0.377 -3.051 1.00 88.31 72 GLU A C 1
ATOM 607 O O . GLU A 1 72 ? 10.330 0.249 -4.230 1.00 88.31 72 GLU A O 1
ATOM 612 N N . VAL A 1 73 ? 9.773 0.579 -2.074 1.00 90.00 73 VAL A N 1
ATOM 613 C CA . VAL A 1 73 ? 8.319 0.643 -2.282 1.00 90.00 73 VAL A CA 1
ATOM 614 C C . VAL A 1 73 ? 7.835 2.071 -2.072 1.00 90.00 73 VAL A C 1
ATOM 616 O O . VAL A 1 73 ? 8.035 2.649 -1.005 1.00 90.00 73 VAL A O 1
ATOM 619 N N . ASN A 1 74 ? 7.150 2.613 -3.071 1.00 94.06 74 ASN A N 1
ATOM 620 C CA . ASN A 1 74 ? 6.373 3.837 -2.970 1.00 94.06 74 ASN A CA 1
ATOM 621 C C . ASN A 1 74 ? 4.909 3.472 -2.741 1.00 94.06 74 ASN A C 1
ATOM 623 O O . ASN A 1 74 ? 4.338 2.660 -3.469 1.00 94.06 74 ASN A O 1
ATOM 627 N N . TYR A 1 75 ? 4.297 4.119 -1.761 1.00 94.50 75 TYR A N 1
ATOM 628 C CA . TYR A 1 75 ? 2.888 3.963 -1.440 1.00 94.50 75 TYR A CA 1
ATOM 629 C C . TYR A 1 75 ? 2.120 5.153 -1.987 1.00 94.50 75 TYR A C 1
ATOM 631 O O . TYR A 1 75 ? 2.576 6.294 -1.891 1.00 94.50 75 TYR A O 1
ATOM 639 N N . TRP A 1 76 ? 0.938 4.893 -2.519 1.00 95.00 76 TRP A N 1
ATOM 640 C CA . TRP A 1 76 ? 0.085 5.914 -3.091 1.00 95.00 76 TRP A CA 1
ATOM 641 C C . TRP A 1 76 ? -1.306 5.839 -2.490 1.00 95.00 76 TRP A C 1
ATOM 643 O O . TRP A 1 76 ? -1.851 4.750 -2.356 1.00 95.00 76 TRP A O 1
ATOM 653 N N . ILE A 1 77 ? -1.879 6.994 -2.159 1.00 93.19 77 ILE A N 1
ATOM 654 C CA . ILE A 1 77 ? -3.263 7.115 -1.691 1.00 93.19 77 ILE A CA 1
ATOM 655 C C . ILE A 1 77 ? -3.988 8.164 -2.539 1.00 93.19 77 ILE A C 1
ATOM 657 O O . ILE A 1 77 ? -3.446 9.238 -2.822 1.00 93.19 77 ILE A O 1
ATOM 661 N N . GLU A 1 78 ? -5.222 7.891 -2.952 1.00 90.94 78 GLU A N 1
ATOM 662 C CA . GLU A 1 78 ? -6.084 8.932 -3.521 1.00 90.94 78 GLU A CA 1
ATOM 663 C C . GLU A 1 78 ? -6.479 9.975 -2.462 1.00 90.94 78 GLU A C 1
ATOM 665 O O . GLU A 1 78 ? -6.835 9.635 -1.341 1.00 90.94 78 GLU A O 1
ATOM 670 N N . GLU A 1 79 ? -6.439 11.266 -2.815 1.00 77.00 79 GLU A N 1
ATOM 671 C CA . GLU A 1 79 ? -6.568 12.394 -1.867 1.00 77.00 79 GLU A CA 1
ATOM 672 C C . GLU A 1 79 ? -7.889 12.439 -1.081 1.00 77.00 79 GLU A C 1
ATOM 674 O O . GLU A 1 79 ? -7.981 13.177 -0.102 1.00 77.00 79 GLU A O 1
ATOM 679 N N . ASN A 1 80 ? -8.892 11.648 -1.471 1.00 72.19 80 ASN A N 1
ATOM 680 C CA . ASN A 1 80 ? -10.162 11.542 -0.770 1.00 72.19 80 ASN A CA 1
ATOM 681 C C . ASN A 1 80 ? -10.470 10.074 -0.444 1.00 72.19 80 ASN A C 1
ATOM 683 O O . ASN A 1 80 ? -10.497 9.253 -1.363 1.00 72.19 80 ASN A O 1
ATOM 687 N N . PRO A 1 81 ? -10.751 9.731 0.827 1.00 66.19 81 PRO A N 1
ATOM 688 C CA . PRO A 1 81 ? -11.239 8.403 1.163 1.00 66.19 81 PRO A CA 1
ATOM 689 C C . PRO A 1 81 ? -12.587 8.143 0.486 1.00 66.19 81 PRO A C 1
ATOM 691 O O . PRO A 1 81 ? -13.428 9.035 0.364 1.00 66.19 81 PRO A O 1
ATOM 694 N N . ILE A 1 82 ? -12.792 6.898 0.068 1.00 67.00 82 ILE A N 1
ATOM 695 C CA . ILE A 1 82 ? -13.901 6.475 -0.791 1.00 67.00 82 ILE A CA 1
ATOM 696 C C . ILE A 1 82 ? -15.231 6.643 -0.049 1.00 67.00 82 ILE A C 1
ATOM 698 O O . ILE A 1 82 ? -16.193 7.170 -0.611 1.00 67.00 82 ILE A O 1
ATOM 702 N N . LYS A 1 83 ? -15.288 6.221 1.226 1.00 65.94 83 LYS A N 1
ATOM 703 C CA . LYS A 1 83 ? -16.448 6.355 2.125 1.00 65.94 83 LYS A CA 1
ATOM 704 C C . LYS A 1 83 ? -16.014 6.367 3.592 1.00 65.94 83 LYS A C 1
ATOM 706 O O . LYS A 1 83 ? -15.110 5.633 3.985 1.00 65.94 83 LYS A O 1
ATOM 711 N N . LYS A 1 84 ? -16.721 7.152 4.408 1.00 53.81 84 LYS A N 1
ATOM 712 C CA . LYS A 1 84 ? -16.710 7.069 5.874 1.00 53.81 84 LYS A CA 1
ATOM 713 C C . LYS A 1 84 ? -18.003 6.379 6.293 1.00 53.81 84 LYS A C 1
ATOM 715 O O . LYS A 1 84 ? -19.077 6.915 6.014 1.00 53.81 84 LYS A O 1
ATOM 720 N N . VAL A 1 85 ? -17.927 5.193 6.890 1.00 56.31 85 VAL A N 1
ATOM 721 C CA . VAL A 1 85 ? -19.140 4.537 7.397 1.00 56.31 85 VAL A CA 1
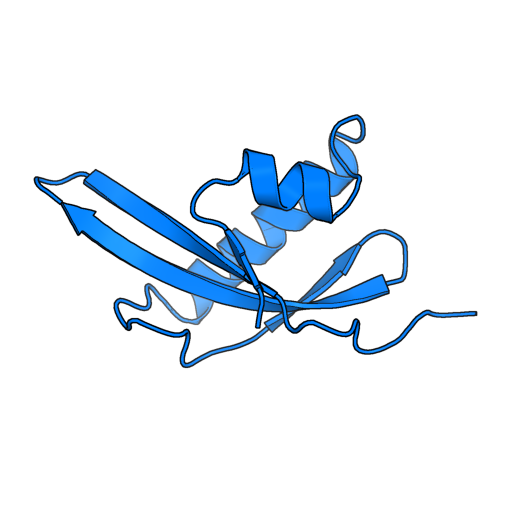ATOM 722 C C . VAL A 1 85 ? -19.602 5.321 8.631 1.00 56.31 85 VAL A C 1
ATOM 724 O O . VAL A 1 85 ? -18.808 5.573 9.537 1.00 56.31 85 VAL A O 1
ATOM 727 N N . SER A 1 86 ? -20.838 5.830 8.579 1.00 52.12 86 SER A N 1
ATOM 728 C CA . SER A 1 86 ? -21.494 6.579 9.666 1.00 52.12 86 SER A CA 1
ATOM 729 C C . SER A 1 86 ? -22.147 5.641 10.668 1.00 52.12 86 SER A C 1
ATOM 731 O O . SER A 1 86 ? -22.633 4.580 10.218 1.00 52.12 86 SER A O 1
#

Secondary structure (DSSP, 8-state):
-EEESSHHHHHHHTT-TT-HHHHHHHHHHHHHHHHHH----SSS-S-EEEEEETTEEEEEEEEEEEETTEEEEEEEE-SS-SEE--

Sequence (86 aa):
MIKFECKNDLIKYLNINENEEEKNILFSQIQEQIDLNGLDFTEIPIHLFEIEIKGIYFNFGLTYKSYDEILEVNYWIEENPIKKVS

Organism: Clostridium perfringens (NCBI:txid1502)

Radius of gyration: 12.78 Å; chains: 1; bounding box: 43×24×31 Å